Protein AF-A0A510Y2H0-F1 (afdb_monomer_lite)

Sequence (105 aa):
MKYLSEESLSCTVSGLFIIASPFWGRSPEWQLENYTLHADFEKALPALPYIFLYHSFRENVVPFSHHQAYARKLPQSIQRILPGEEHLFSKGLPILVKDVRSLQL

Organism: Marinococcus halophilus (NCBI:txid1371)

pLDDT: mean 95.05, std 4.87, range [60.34, 98.81]

Secondary structure (DSSP, 8-state):
-HHHHHS--SS--S-EEEES---TTSSTTS--GGGPPPTTGGGG----S-EEEEEETT-SSS-HHHHHHHHHH-TTPEEEEESS--SS-TT--HHHHHHHHHS--

Foldseek 3Di:
DQCQQPHDDPDDDLAAEAALDAQAPPDPVRHDPVRHHDPLSLVRGDDHVAYEYHYAQQADPHHCVRSVVVCVSCVVYDYHHHHDHDRPCPVDDVVVVVVVVPRPD

Structure (mmCIF, N/CA/C/O backbone):
data_AF-A0A510Y2H0-F1
#
_entry.id   AF-A0A510Y2H0-F1
#
loop_
_atom_site.group_PDB
_atom_site.id
_atom_site.type_symbol
_atom_site.label_atom_id
_atom_site.label_alt_id
_atom_site.label_comp_id
_atom_site.label_asym_id
_atom_site.label_entity_id
_atom_site.label_seq_id
_atom_site.pdbx_PDB_ins_code
_atom_site.Cartn_x
_atom_site.Cartn_y
_atom_site.Cartn_z
_atom_site.occupancy
_atom_site.B_iso_or_equiv
_atom_site.auth_seq_id
_atom_site.auth_comp_id
_atom_site.auth_asym_id
_atom_site.auth_atom_id
_atom_site.pdbx_PDB_model_num
ATOM 1 N N . MET A 1 1 ? -2.663 6.921 -0.245 1.00 93.38 1 MET A N 1
ATOM 2 C CA . MET A 1 1 ? -1.634 7.106 0.799 1.00 93.38 1 MET A CA 1
ATOM 3 C C . MET A 1 1 ? -1.457 8.575 1.139 1.00 93.38 1 MET A C 1
ATOM 5 O O . MET A 1 1 ? -1.859 8.931 2.227 1.00 93.38 1 MET A O 1
ATOM 9 N N . LYS A 1 2 ? -0.973 9.417 0.212 1.00 94.56 2 LYS A N 1
ATOM 10 C CA . LYS A 1 2 ? -0.688 10.842 0.462 1.00 94.56 2 LYS A CA 1
ATOM 11 C C . LYS A 1 2 ? -1.795 11.591 1.218 1.00 94.56 2 LYS A C 1
ATOM 13 O O . LYS A 1 2 ? -1.554 12.082 2.308 1.00 94.56 2 LYS A O 1
ATOM 18 N N . TYR A 1 3 ? -3.026 11.558 0.701 1.00 94.69 3 TYR A N 1
ATOM 19 C CA . TYR A 1 3 ? -4.183 12.178 1.362 1.00 94.69 3 TYR A CA 1
ATOM 20 C C . TYR A 1 3 ? -4.404 11.665 2.797 1.00 94.69 3 TYR A C 1
ATOM 22 O O . TYR A 1 3 ? -4.586 12.453 3.710 1.00 94.69 3 TYR A O 1
ATOM 30 N N . LEU A 1 4 ? -4.313 10.347 3.021 1.00 94.94 4 LEU A N 1
ATOM 31 C CA . LEU A 1 4 ? -4.483 9.754 4.357 1.00 94.94 4 LEU A CA 1
ATOM 32 C C . LEU A 1 4 ? -3.393 10.176 5.351 1.00 94.94 4 LEU A C 1
ATOM 34 O O . LEU A 1 4 ? -3.626 10.078 6.546 1.00 94.94 4 LEU A O 1
ATOM 38 N N . SER A 1 5 ? -2.208 10.563 4.879 1.00 95.19 5 SER A N 1
ATOM 39 C CA . SER A 1 5 ? -1.086 10.964 5.734 1.00 95.19 5 SER A CA 1
ATOM 40 C C . SER A 1 5 ? -0.905 12.476 5.861 1.00 95.19 5 SER A C 1
ATOM 42 O O . SER A 1 5 ? -0.093 12.910 6.667 1.00 95.19 5 SER A O 1
ATOM 44 N N . GLU A 1 6 ? -1.572 13.276 5.032 1.00 95.31 6 GLU A N 1
ATOM 45 C CA . GLU A 1 6 ? -1.331 14.726 4.950 1.00 95.31 6 GLU A CA 1
ATOM 46 C C . GLU A 1 6 ? -2.595 15.555 5.207 1.00 95.31 6 GLU A C 1
ATOM 48 O O . GLU A 1 6 ? -2.485 16.731 5.540 1.00 95.31 6 GLU A O 1
ATOM 53 N N . GLU A 1 7 ? -3.781 14.947 5.136 1.00 95.00 7 GLU A N 1
ATOM 54 C CA . GLU A 1 7 ? -5.062 15.627 5.326 1.00 95.00 7 GLU A CA 1
ATOM 55 C C . GLU A 1 7 ? -5.812 15.118 6.561 1.00 95.00 7 GLU A C 1
ATOM 57 O O . GLU A 1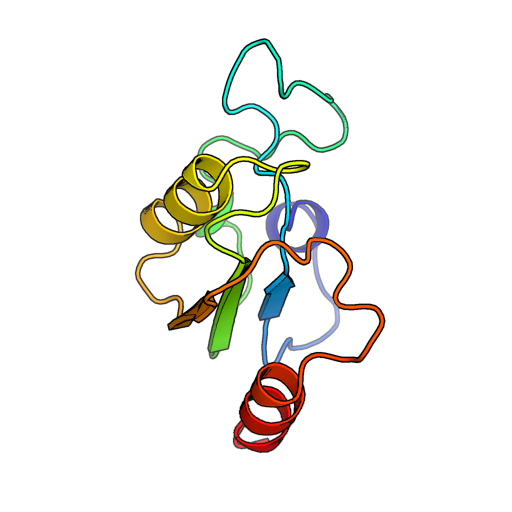 7 ? -5.623 13.993 7.029 1.00 95.00 7 GLU A O 1
ATOM 62 N N . SER A 1 8 ? -6.719 15.950 7.077 1.00 92.00 8 SER A N 1
ATOM 63 C CA . SER A 1 8 ? -7.611 15.568 8.177 1.00 92.00 8 SER A CA 1
ATOM 64 C C . SER A 1 8 ? -8.854 14.852 7.656 1.00 92.00 8 SER A C 1
ATOM 66 O O . SER A 1 8 ? -9.556 15.355 6.779 1.00 92.00 8 SER A O 1
ATOM 68 N N . LEU A 1 9 ? -9.167 13.693 8.236 1.00 91.31 9 LEU A N 1
ATOM 69 C CA . LEU A 1 9 ? -10.369 12.930 7.905 1.00 91.31 9 LEU A CA 1
ATOM 70 C C . LEU A 1 9 ? -11.516 13.272 8.854 1.00 91.31 9 LEU A C 1
ATOM 72 O O . LEU A 1 9 ? -11.336 13.353 10.065 1.00 91.31 9 LEU A O 1
ATOM 76 N N . SER A 1 10 ? -12.721 13.386 8.301 1.00 92.56 10 SER A N 1
ATOM 77 C CA . SER A 1 10 ? -13.970 13.503 9.064 1.00 92.56 10 SER A CA 1
ATOM 78 C C . SER A 1 10 ? -14.643 12.150 9.329 1.00 92.56 10 SER A C 1
ATOM 80 O O . SER A 1 10 ? -15.737 12.103 9.890 1.00 92.56 10 SER A O 1
ATOM 82 N N . CYS A 1 11 ? -14.013 11.043 8.924 1.00 92.19 11 CYS A N 1
ATOM 83 C CA . CYS A 1 11 ? -14.530 9.687 9.074 1.00 92.19 11 CYS A CA 1
ATOM 84 C C . CYS A 1 11 ? -13.472 8.727 9.631 1.00 92.19 11 CYS A C 1
ATOM 86 O O . CYS A 1 11 ? -12.268 8.984 9.578 1.00 92.19 11 CYS A O 1
ATOM 88 N N . THR A 1 12 ? -13.937 7.589 10.142 1.00 92.75 12 THR A N 1
ATOM 89 C CA . THR A 1 12 ? -13.072 6.472 10.531 1.00 92.75 12 THR A CA 1
ATOM 90 C C . THR A 1 12 ? -12.834 5.557 9.334 1.00 92.75 12 THR A C 1
ATOM 92 O O . THR A 1 12 ? -13.766 5.215 8.608 1.00 92.75 12 THR A O 1
ATOM 95 N N . VAL A 1 13 ? -11.585 5.129 9.143 1.00 93.75 13 VAL A N 1
ATOM 96 C CA . VAL A 1 13 ? -11.200 4.196 8.079 1.00 93.75 13 VAL A CA 1
ATOM 97 C C . VAL A 1 13 ? -11.017 2.803 8.674 1.00 93.75 13 VAL A C 1
ATOM 99 O O . VAL A 1 13 ? -10.016 2.528 9.330 1.00 93.75 13 VAL A O 1
ATOM 102 N N . SER A 1 14 ? -11.971 1.905 8.421 1.00 94.38 14 SER A N 1
ATOM 103 C CA . SER A 1 14 ? -11.936 0.530 8.948 1.00 94.38 14 SER A CA 1
ATOM 104 C C . SER A 1 14 ? -10.887 -0.362 8.280 1.00 94.38 14 SER A C 1
ATOM 106 O O . SER A 1 14 ? -10.554 -1.413 8.811 1.00 94.38 14 SER A O 1
ATOM 108 N N . GLY A 1 15 ? -10.349 0.020 7.121 1.00 95.50 15 GLY A N 1
ATOM 109 C CA . GLY A 1 15 ? -9.293 -0.740 6.461 1.00 95.50 15 GLY A CA 1
ATOM 110 C C . GLY A 1 15 ? -8.705 -0.021 5.252 1.00 95.50 15 GLY A C 1
ATOM 111 O O . GLY A 1 15 ? -9.410 0.682 4.529 1.00 95.50 15 GLY A O 1
ATOM 112 N N . LEU A 1 16 ? -7.407 -0.214 5.028 1.00 97.31 16 LEU A N 1
ATOM 113 C CA . LEU A 1 16 ? -6.662 0.308 3.886 1.00 97.31 16 LEU A CA 1
ATOM 114 C C . LEU A 1 16 ? -6.174 -0.845 3.007 1.00 97.31 16 LEU A C 1
ATOM 116 O O . LEU A 1 16 ? -5.500 -1.753 3.483 1.00 97.31 16 LEU A O 1
ATOM 120 N N . PHE A 1 17 ? -6.465 -0.779 1.711 1.00 98.19 17 PHE A N 1
ATOM 121 C CA . PHE A 1 17 ? -6.070 -1.785 0.726 1.00 98.19 17 PHE A CA 1
ATOM 122 C C . PHE A 1 17 ? -5.252 -1.103 -0.371 1.00 98.19 17 PHE A C 1
ATOM 124 O O . PHE A 1 17 ? -5.767 -0.256 -1.097 1.00 98.19 17 PHE A O 1
ATOM 131 N N . ILE A 1 18 ? -3.968 -1.443 -0.474 1.00 98.06 18 ILE A N 1
ATOM 132 C CA . ILE A 1 18 ? -3.033 -0.861 -1.443 1.00 98.06 18 ILE A CA 1
ATOM 133 C C . ILE A 1 18 ? -2.666 -1.939 -2.455 1.00 98.06 18 ILE A C 1
ATOM 135 O O . ILE A 1 18 ? -2.110 -2.967 -2.081 1.00 98.06 18 ILE A O 1
ATOM 139 N N . ILE A 1 19 ? -2.968 -1.711 -3.731 1.00 98.25 19 ILE A N 1
ATOM 140 C CA . ILE A 1 19 ? -2.822 -2.710 -4.796 1.00 98.25 19 ILE A CA 1
ATOM 141 C C . ILE A 1 19 ? -1.857 -2.162 -5.835 1.00 98.25 19 ILE A C 1
ATOM 143 O O . ILE A 1 19 ? -2.120 -1.095 -6.382 1.00 98.25 19 ILE A O 1
ATOM 147 N N . ALA A 1 20 ? -0.743 -2.865 -6.067 1.00 97.69 20 ALA A N 1
ATOM 148 C CA . ALA A 1 20 ? 0.255 -2.525 -7.086 1.00 97.69 20 ALA A CA 1
ATOM 149 C C . ALA A 1 20 ? 0.675 -1.036 -7.084 1.00 97.69 20 ALA A C 1
ATOM 151 O O . ALA A 1 20 ? 1.003 -0.457 -8.115 1.00 97.69 20 ALA A O 1
ATOM 152 N N . SER A 1 21 ? 0.634 -0.387 -5.912 1.00 96.81 21 SER A N 1
ATOM 153 C CA . SER A 1 21 ? 0.814 1.061 -5.831 1.00 96.81 21 SER A CA 1
ATOM 154 C C . SER A 1 21 ? 2.293 1.419 -5.901 1.00 96.81 21 SER A C 1
ATOM 156 O O . SER A 1 21 ? 3.089 0.878 -5.122 1.00 96.81 21 SER A O 1
ATOM 158 N N . PRO A 1 22 ? 2.671 2.396 -6.734 1.00 96.50 22 PRO A N 1
ATOM 159 C CA . PRO A 1 22 ? 4.002 2.967 -6.680 1.00 96.50 22 PRO A CA 1
ATOM 160 C C . PRO A 1 22 ? 4.216 3.700 -5.353 1.00 96.50 22 PRO A C 1
ATOM 162 O O . PRO A 1 22 ? 3.385 4.483 -4.895 1.00 96.50 22 PRO A O 1
ATOM 165 N N . PHE A 1 23 ? 5.370 3.445 -4.746 1.00 96.88 23 PHE A N 1
ATOM 166 C CA . PHE A 1 23 ? 5.955 4.283 -3.700 1.00 96.88 23 PHE A CA 1
ATOM 167 C C . PHE A 1 23 ? 6.775 5.397 -4.371 1.00 96.88 23 PHE A C 1
ATOM 169 O O . PHE A 1 23 ? 7.951 5.189 -4.683 1.00 96.88 23 PHE A O 1
ATOM 176 N N . TRP A 1 24 ? 6.144 6.538 -4.647 1.00 95.56 24 TRP A N 1
ATOM 177 C CA . TRP A 1 24 ? 6.794 7.701 -5.262 1.00 95.56 24 TRP A CA 1
ATOM 178 C C . TRP A 1 24 ? 7.818 8.350 -4.322 1.00 95.56 24 TRP A C 1
ATOM 180 O O . TRP A 1 24 ? 7.665 8.318 -3.101 1.00 95.56 24 TRP A O 1
ATOM 190 N N . GLY A 1 25 ? 8.877 8.919 -4.894 1.00 91.44 25 GLY A N 1
ATOM 191 C CA . GLY A 1 25 ? 9.996 9.516 -4.164 1.00 91.44 25 GLY A CA 1
ATOM 192 C C . GLY A 1 25 ? 11.108 8.535 -3.786 1.00 91.44 25 GLY A C 1
ATOM 193 O O . GLY A 1 25 ? 12.082 8.930 -3.153 1.00 91.44 25 GLY A O 1
ATOM 194 N N . ARG A 1 26 ? 10.991 7.252 -4.158 1.00 88.12 26 ARG A N 1
ATOM 195 C CA . ARG A 1 26 ? 11.939 6.197 -3.755 1.00 88.12 26 ARG A CA 1
ATOM 196 C C . ARG A 1 26 ? 13.246 6.188 -4.553 1.00 88.12 26 ARG A C 1
ATOM 198 O O . ARG A 1 26 ? 14.276 5.804 -4.003 1.00 88.12 26 ARG A O 1
ATOM 205 N N . SER A 1 27 ? 13.197 6.524 -5.838 1.00 89.25 27 SER A N 1
ATOM 206 C CA . SER A 1 27 ? 14.357 6.534 -6.738 1.00 89.25 27 SER A CA 1
ATOM 207 C C . SER A 1 27 ? 14.206 7.633 -7.794 1.00 89.25 27 SER A C 1
ATOM 209 O O . SER A 1 27 ? 13.104 8.174 -7.930 1.00 89.25 27 SER A O 1
ATOM 211 N N . PRO A 1 28 ? 15.273 7.999 -8.527 1.00 90.50 28 PRO A N 1
ATOM 212 C CA . PRO A 1 28 ? 15.210 9.037 -9.559 1.00 90.50 28 PRO A CA 1
ATOM 213 C C . PRO A 1 28 ? 14.160 8.775 -10.648 1.00 90.50 28 PRO A C 1
ATOM 215 O O . PRO A 1 28 ? 13.558 9.713 -11.156 1.00 90.50 28 PRO A O 1
ATOM 218 N N . GLU A 1 29 ? 13.894 7.507 -10.966 1.00 93.38 29 GLU A N 1
ATOM 219 C CA . GLU A 1 29 ? 12.936 7.087 -11.999 1.00 93.38 29 GLU A CA 1
ATOM 220 C C . GLU A 1 29 ? 11.480 7.129 -11.508 1.00 93.38 29 GLU A C 1
ATOM 222 O O . GLU A 1 29 ? 10.549 7.085 -12.307 1.00 93.38 29 GLU A O 1
ATOM 227 N N . TRP A 1 30 ? 11.276 7.227 -10.192 1.00 94.44 30 TRP A N 1
ATOM 228 C CA . TRP A 1 30 ? 9.968 7.207 -9.539 1.00 94.44 30 TRP A CA 1
ATOM 229 C C . TRP A 1 30 ? 9.710 8.516 -8.802 1.00 94.44 30 TRP A C 1
ATOM 231 O O . TRP A 1 30 ? 9.403 8.525 -7.607 1.00 94.44 30 TRP A O 1
ATOM 241 N N . GLN A 1 31 ? 9.833 9.629 -9.524 1.00 92.69 31 GLN A N 1
ATOM 242 C CA . GLN A 1 31 ? 9.566 10.971 -9.015 1.00 92.69 31 GLN A CA 1
ATOM 243 C C . GLN A 1 31 ? 8.295 11.538 -9.632 1.00 92.69 31 GLN A C 1
ATOM 245 O O . GLN A 1 31 ? 8.171 11.660 -10.848 1.00 92.69 31 GLN A O 1
ATOM 250 N N . LEU A 1 32 ? 7.361 11.917 -8.769 1.00 94.25 32 LEU A N 1
ATOM 251 C CA . LEU A 1 32 ? 6.205 12.711 -9.144 1.00 94.25 32 LEU A CA 1
ATOM 252 C C . LEU A 1 32 ? 5.826 13.532 -7.917 1.00 94.25 32 LEU A C 1
ATOM 254 O O . LEU A 1 32 ? 5.263 12.991 -6.972 1.00 94.25 32 LEU A O 1
ATOM 258 N N . GLU A 1 33 ? 6.193 14.814 -7.912 1.00 89.06 33 GLU A N 1
ATOM 259 C CA . GLU A 1 33 ? 6.177 15.679 -6.720 1.00 89.06 33 GLU A CA 1
ATOM 260 C C . GLU A 1 33 ? 4.843 15.626 -5.963 1.00 89.06 33 GLU A C 1
ATOM 262 O O . GLU A 1 33 ? 4.814 15.362 -4.763 1.00 89.06 33 GLU A O 1
ATOM 267 N N . ASN A 1 34 ? 3.729 15.721 -6.693 1.00 91.12 34 ASN A N 1
ATOM 268 C CA . ASN A 1 34 ? 2.380 15.671 -6.123 1.00 91.12 34 ASN A CA 1
ATOM 269 C C . ASN A 1 34 ? 1.999 14.319 -5.496 1.00 91.12 34 ASN A C 1
ATOM 271 O O . ASN A 1 34 ? 0.968 14.226 -4.837 1.00 91.12 34 ASN A O 1
ATOM 275 N N . TYR A 1 35 ? 2.793 13.268 -5.696 1.00 92.75 35 TYR A N 1
ATOM 276 C CA . TYR A 1 35 ? 2.559 11.926 -5.163 1.00 92.75 35 TYR A CA 1
ATOM 277 C C . TYR A 1 35 ? 3.673 11.430 -4.239 1.00 92.75 35 TYR A C 1
ATOM 279 O O . TYR A 1 35 ? 3.466 10.441 -3.529 1.00 92.75 35 TYR A O 1
ATOM 287 N N . THR A 1 36 ? 4.824 12.102 -4.218 1.00 94.62 36 THR A N 1
ATOM 288 C CA . THR A 1 36 ? 5.895 11.814 -3.268 1.00 94.62 36 THR A CA 1
ATOM 289 C C . THR A 1 36 ? 5.375 12.005 -1.843 1.00 94.62 36 THR A C 1
ATOM 291 O O . THR A 1 36 ? 4.742 13.012 -1.509 1.00 94.62 36 THR A O 1
ATOM 294 N N . LEU A 1 37 ? 5.600 10.984 -1.014 1.00 93.38 37 LEU A N 1
ATOM 295 C CA . LEU A 1 37 ? 5.175 10.961 0.383 1.00 93.38 37 LEU A CA 1
ATOM 296 C C . LEU A 1 37 ? 6.198 11.686 1.255 1.00 93.38 37 LEU A C 1
ATOM 298 O O . LEU A 1 37 ? 7.403 11.600 1.009 1.00 93.38 37 LEU A O 1
ATOM 302 N N . HIS A 1 38 ? 5.728 12.338 2.316 1.00 92.31 38 HIS A N 1
ATOM 303 C CA . HIS A 1 38 ? 6.616 12.838 3.362 1.00 92.31 38 HIS A CA 1
ATOM 304 C C . HIS A 1 38 ? 7.455 11.699 3.966 1.00 92.31 38 HIS A C 1
ATOM 306 O O . HIS A 1 38 ? 6.998 10.558 4.070 1.00 92.31 38 HIS A O 1
ATOM 312 N N . ALA A 1 39 ? 8.686 12.013 4.385 1.00 88.88 39 ALA A N 1
ATOM 313 C CA . ALA A 1 39 ? 9.668 11.020 4.835 1.00 88.88 39 ALA A CA 1
ATOM 314 C C . ALA A 1 39 ? 9.165 10.111 5.974 1.00 88.88 39 ALA A C 1
ATOM 316 O O . ALA A 1 39 ? 9.573 8.951 6.042 1.00 88.88 39 ALA A O 1
ATOM 317 N N . ASP A 1 40 ? 8.250 10.622 6.800 1.00 93.25 40 ASP A N 1
ATOM 318 C CA . ASP A 1 40 ? 7.654 9.951 7.958 1.00 93.25 40 ASP A CA 1
ATOM 319 C C . ASP A 1 40 ? 6.115 9.875 7.860 1.00 93.25 40 ASP A C 1
ATOM 321 O O . ASP A 1 40 ? 5.417 9.957 8.874 1.00 93.25 40 ASP A O 1
ATOM 325 N N . PHE A 1 41 ? 5.562 9.757 6.646 1.00 95.56 41 PHE A N 1
ATOM 326 C CA . PHE A 1 41 ? 4.108 9.734 6.415 1.00 95.56 41 PHE A CA 1
ATOM 327 C C . PHE A 1 41 ? 3.374 8.720 7.309 1.00 95.56 41 PHE A C 1
ATOM 329 O O . PHE A 1 41 ? 2.236 8.954 7.706 1.00 95.56 41 PHE A O 1
ATOM 336 N N . GLU A 1 42 ? 4.025 7.603 7.653 1.00 95.56 42 GLU A N 1
ATOM 337 C CA . GLU A 1 42 ? 3.464 6.549 8.492 1.00 95.56 42 GLU A CA 1
ATOM 338 C C . GLU A 1 42 ? 3.102 7.026 9.905 1.00 95.56 42 GLU A C 1
ATOM 340 O O . GLU A 1 42 ? 2.191 6.472 10.514 1.00 95.56 42 GLU A O 1
ATOM 345 N N . LYS A 1 43 ? 3.774 8.069 10.414 1.00 95.31 43 LYS A N 1
ATOM 346 C CA . LYS A 1 43 ? 3.501 8.659 11.735 1.00 95.31 43 LYS A CA 1
ATOM 347 C C . LYS A 1 43 ? 2.275 9.569 11.731 1.00 95.31 43 LYS A C 1
ATOM 349 O O . LYS A 1 43 ? 1.733 9.852 12.793 1.00 95.31 43 LYS A O 1
ATOM 354 N N . ALA A 1 44 ? 1.871 10.042 10.554 1.00 95.25 44 ALA A N 1
ATOM 355 C CA . ALA A 1 44 ? 0.737 10.940 10.367 1.00 95.25 44 ALA A CA 1
ATOM 356 C C . ALA A 1 44 ? -0.540 10.202 9.930 1.00 95.25 44 ALA A C 1
ATOM 358 O O . ALA A 1 44 ? -1.577 10.830 9.733 1.00 95.25 44 ALA A O 1
ATOM 359 N N . LEU A 1 45 ? -0.483 8.873 9.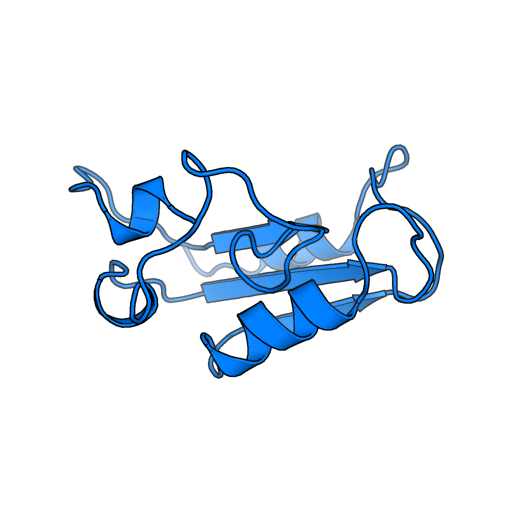775 1.00 95.12 45 LEU A N 1
ATOM 360 C CA . LEU A 1 45 ? -1.661 8.091 9.424 1.00 95.12 45 LEU A CA 1
ATOM 361 C C . LEU A 1 45 ? -2.688 8.095 10.566 1.00 95.12 45 LEU A C 1
ATOM 363 O O . LEU A 1 45 ? -2.309 8.010 11.738 1.00 95.12 45 LEU A O 1
ATOM 367 N N . PRO A 1 46 ? -3.994 8.120 10.245 1.00 93.62 46 PRO A N 1
ATOM 368 C CA . PRO A 1 46 ? -5.036 7.885 11.233 1.00 93.62 46 PRO A CA 1
ATOM 369 C C . PRO A 1 46 ? -4.923 6.464 11.800 1.00 93.62 46 PRO A C 1
ATOM 371 O O . PRO A 1 46 ? -4.187 5.615 11.291 1.00 93.62 46 PRO A O 1
ATOM 374 N N . ALA A 1 47 ? -5.711 6.170 12.834 1.00 92.25 47 ALA A N 1
ATOM 375 C CA . ALA A 1 47 ? -5.859 4.801 13.309 1.00 92.25 47 ALA A CA 1
ATOM 376 C C . ALA A 1 47 ? -6.398 3.909 12.173 1.00 92.25 47 ALA A C 1
ATOM 378 O O . ALA A 1 47 ? -7.537 4.062 11.735 1.00 92.25 47 ALA A O 1
ATOM 379 N N . LEU A 1 48 ? -5.555 2.989 11.698 1.00 93.88 48 LEU A N 1
ATOM 380 C CA . LEU A 1 48 ? -5.858 2.038 10.631 1.00 93.88 48 LEU A CA 1
ATOM 381 C C . LEU A 1 48 ? -5.740 0.617 11.196 1.00 93.88 48 LEU A C 1
ATOM 383 O O . LEU A 1 48 ? -4.629 0.082 11.243 1.00 93.88 48 LEU A O 1
ATOM 387 N N . PRO A 1 49 ? -6.850 -0.004 11.636 1.00 94.00 49 PRO A N 1
ATOM 388 C CA . PRO A 1 49 ? -6.803 -1.325 12.264 1.00 94.00 49 PRO A CA 1
ATOM 389 C C . PRO A 1 49 ? -6.353 -2.420 11.289 1.00 94.00 49 PRO A C 1
ATOM 391 O O . PRO A 1 49 ? -5.737 -3.398 11.704 1.00 94.00 49 PRO A O 1
ATOM 394 N N . TYR A 1 50 ? -6.606 -2.237 9.989 1.00 97.25 50 TYR A N 1
ATOM 395 C CA . TYR A 1 50 ? -6.210 -3.180 8.951 1.00 97.25 50 TYR A CA 1
ATOM 396 C C . TYR A 1 50 ? -5.544 -2.460 7.779 1.00 97.25 50 TYR A C 1
ATOM 398 O O . TYR A 1 50 ? -6.107 -1.530 7.201 1.00 97.25 50 TYR A O 1
ATOM 406 N N . ILE A 1 51 ? -4.351 -2.919 7.400 1.00 98.19 51 ILE A N 1
ATOM 407 C CA . ILE A 1 51 ? -3.631 -2.455 6.211 1.00 98.19 51 ILE A CA 1
ATOM 408 C C . ILE A 1 51 ? -3.237 -3.683 5.402 1.00 98.19 51 ILE A C 1
ATOM 410 O O . ILE A 1 51 ? -2.529 -4.547 5.909 1.00 98.19 51 ILE A O 1
ATOM 414 N N . PHE A 1 52 ? -3.655 -3.748 4.144 1.00 98.69 52 PHE A N 1
ATOM 415 C CA . PHE A 1 52 ? -3.303 -4.814 3.217 1.00 98.69 52 PHE A CA 1
ATOM 416 C C . PHE A 1 52 ? -2.480 -4.267 2.052 1.00 98.69 52 PHE A C 1
ATOM 418 O O . PHE A 1 52 ? -2.842 -3.252 1.453 1.00 98.69 52 PHE A O 1
ATOM 425 N N . LEU A 1 53 ? -1.403 -4.969 1.703 1.00 98.81 53 LEU A N 1
ATOM 426 C CA . LEU A 1 53 ? -0.558 -4.665 0.548 1.00 98.81 53 LEU A CA 1
ATOM 427 C C . LEU A 1 53 ? -0.630 -5.821 -0.451 1.00 98.81 53 LEU A C 1
ATOM 429 O O . LEU A 1 53 ? -0.246 -6.940 -0.111 1.00 98.81 53 LEU A O 1
ATOM 433 N N . TYR A 1 54 ? -1.086 -5.556 -1.672 1.00 98.69 54 TYR A N 1
ATOM 434 C CA . TYR A 1 54 ? -1.193 -6.539 -2.749 1.00 98.69 54 TYR A CA 1
ATOM 435 C C . TYR A 1 54 ? -0.211 -6.210 -3.857 1.00 98.69 54 TYR A C 1
ATOM 437 O O . TYR A 1 54 ? -0.130 -5.064 -4.307 1.00 98.69 54 TYR A O 1
ATOM 445 N N . HIS A 1 55 ? 0.492 -7.228 -4.338 1.00 98.69 55 HIS A N 1
ATOM 446 C CA . HIS A 1 55 ? 1.398 -7.068 -5.464 1.00 98.69 55 HIS A CA 1
ATOM 447 C C . HIS A 1 55 ? 1.594 -8.395 -6.193 1.00 98.69 55 HIS A C 1
ATOM 449 O O . HIS A 1 55 ? 1.862 -9.419 -5.560 1.00 98.69 55 HIS A O 1
ATOM 455 N N . SER A 1 56 ? 1.484 -8.376 -7.519 1.00 98.12 56 SER A N 1
ATOM 456 C CA . SER A 1 56 ? 1.874 -9.506 -8.364 1.00 98.12 56 SER A CA 1
ATOM 457 C C . SER A 1 56 ? 3.388 -9.518 -8.498 1.00 98.12 56 SER A C 1
ATOM 459 O O . SER A 1 56 ? 3.976 -8.560 -8.980 1.00 98.12 56 SER A O 1
ATOM 461 N N . PHE A 1 57 ? 4.046 -10.592 -8.070 1.00 95.69 57 PHE A N 1
ATOM 462 C CA . PHE A 1 57 ? 5.506 -10.607 -7.940 1.00 95.69 57 PHE A CA 1
ATOM 463 C C . PHE A 1 57 ? 6.267 -10.352 -9.256 1.00 95.69 57 PHE A C 1
ATOM 465 O O . PHE A 1 57 ? 7.404 -9.889 -9.216 1.00 95.69 57 PHE A O 1
ATOM 472 N N . ARG A 1 58 ? 5.667 -10.669 -10.410 1.00 96.38 58 ARG A N 1
ATOM 473 C CA . ARG A 1 58 ? 6.292 -10.552 -11.739 1.00 96.38 58 ARG A CA 1
ATOM 474 C C . ARG A 1 58 ? 5.659 -9.465 -12.609 1.00 96.38 58 ARG A C 1
ATOM 476 O O . ARG A 1 58 ? 5.909 -9.456 -13.810 1.00 96.38 58 ARG A O 1
ATOM 483 N N . GLU A 1 59 ? 4.811 -8.602 -12.048 1.00 96.31 59 GLU A N 1
ATOM 484 C CA . GLU A 1 59 ? 4.293 -7.462 -12.810 1.00 96.31 59 GLU A CA 1
ATOM 485 C C . GLU A 1 59 ? 5.436 -6.496 -13.164 1.00 96.31 59 GLU A C 1
ATOM 487 O O . GLU A 1 59 ? 6.451 -6.429 -12.464 1.00 96.31 59 GLU A O 1
ATOM 492 N N . ASN A 1 60 ? 5.321 -5.824 -14.308 1.00 95.62 60 ASN A N 1
ATOM 493 C CA . ASN A 1 60 ? 6.415 -5.061 -14.914 1.00 95.62 60 ASN A CA 1
ATOM 494 C C . ASN A 1 60 ? 6.166 -3.546 -14.967 1.00 95.62 60 ASN A C 1
ATOM 496 O O . ASN A 1 60 ? 6.977 -2.827 -15.547 1.00 95.62 60 ASN A O 1
ATOM 500 N N . VAL A 1 61 ? 5.067 -3.064 -14.385 1.00 97.56 61 VAL A N 1
ATOM 501 C CA . VAL A 1 61 ? 4.705 -1.643 -14.376 1.00 97.56 61 VAL A CA 1
ATOM 502 C C . VAL A 1 61 ? 5.278 -0.982 -13.130 1.00 97.56 61 VAL A C 1
ATOM 504 O O . VAL A 1 61 ? 5.971 0.026 -13.234 1.00 97.56 61 VAL A O 1
ATOM 507 N N . VAL A 1 62 ? 5.040 -1.566 -11.956 1.00 97.19 62 VAL A N 1
ATOM 508 C CA . VAL A 1 62 ? 5.562 -1.102 -10.671 1.00 97.19 62 VAL A CA 1
ATOM 509 C C . VAL A 1 62 ? 6.465 -2.192 -10.096 1.00 97.19 62 VAL A C 1
ATOM 511 O O . VAL A 1 62 ? 5.983 -3.250 -9.712 1.00 97.19 62 VAL A O 1
ATOM 514 N N . PRO A 1 63 ? 7.783 -1.964 -9.979 1.00 96.19 63 PRO A N 1
ATOM 515 C CA . PRO A 1 63 ? 8.690 -2.966 -9.437 1.00 96.19 63 PRO A CA 1
ATOM 516 C C . PRO A 1 63 ? 8.301 -3.420 -8.023 1.00 96.19 63 PRO A C 1
ATOM 518 O O . PRO A 1 63 ? 7.962 -2.602 -7.162 1.00 96.19 63 PRO A O 1
ATOM 521 N N . PHE A 1 64 ? 8.510 -4.703 -7.719 1.00 97.25 64 PHE A N 1
ATOM 522 C CA . PHE A 1 64 ? 8.236 -5.278 -6.392 1.00 97.25 64 PHE A CA 1
ATOM 523 C C . PHE A 1 64 ? 8.923 -4.531 -5.229 1.00 97.25 64 PHE A C 1
ATOM 525 O O . PHE A 1 64 ? 8.460 -4.550 -4.086 1.00 97.25 64 PHE A O 1
ATOM 532 N N . SER A 1 65 ? 10.005 -3.798 -5.505 1.00 96.56 65 SER A N 1
ATOM 533 C CA . SER A 1 65 ? 10.682 -2.971 -4.503 1.00 96.56 65 SER A CA 1
ATOM 534 C C . SER A 1 65 ? 9.804 -1.852 -3.908 1.00 96.56 65 SER A C 1
ATOM 536 O O . SER A 1 65 ? 10.077 -1.418 -2.785 1.00 96.56 65 SER A O 1
ATOM 538 N N . HIS A 1 66 ? 8.739 -1.414 -4.595 1.00 97.69 66 HIS A N 1
ATOM 539 C CA . HIS A 1 66 ? 7.755 -0.463 -4.059 1.00 97.69 66 HIS A CA 1
ATOM 540 C C . HIS A 1 66 ? 6.844 -1.117 -3.017 1.00 97.69 66 HIS A C 1
ATOM 542 O O . HIS A 1 66 ? 6.637 -0.542 -1.948 1.00 97.69 66 HIS A O 1
ATOM 548 N N . HIS A 1 67 ? 6.387 -2.352 -3.264 1.00 98.12 67 HIS A N 1
ATOM 549 C CA . HIS A 1 67 ? 5.686 -3.156 -2.254 1.00 98.12 67 HIS A CA 1
ATOM 550 C 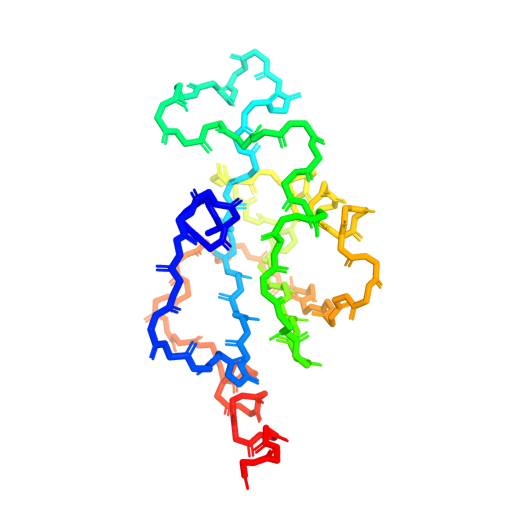C . HIS A 1 67 ? 6.558 -3.328 -1.008 1.00 98.12 67 HIS A C 1
ATOM 552 O O . HIS A 1 67 ? 6.116 -3.058 0.107 1.00 98.12 67 HIS A O 1
ATOM 558 N N . GLN A 1 68 ? 7.833 -3.684 -1.192 1.00 97.81 68 GLN A N 1
ATOM 559 C CA . GLN A 1 68 ? 8.783 -3.804 -0.082 1.00 97.81 68 GLN A CA 1
ATOM 560 C C . GLN A 1 68 ? 9.006 -2.475 0.657 1.00 97.81 68 GLN A C 1
ATOM 562 O O . GLN A 1 68 ? 9.230 -2.474 1.866 1.00 97.81 68 GLN A O 1
ATOM 567 N N . ALA A 1 69 ? 8.971 -1.337 -0.042 1.00 97.31 69 ALA A N 1
ATOM 568 C CA . ALA A 1 69 ? 9.100 -0.023 0.582 1.00 97.31 69 ALA A CA 1
ATOM 569 C C . ALA A 1 69 ? 7.906 0.290 1.490 1.00 97.31 69 ALA A C 1
ATOM 571 O O . ALA A 1 69 ? 8.120 0.664 2.644 1.00 97.31 69 ALA A O 1
ATOM 572 N N . TYR A 1 70 ? 6.680 0.051 1.016 1.00 98.06 70 TYR A N 1
ATOM 573 C CA . TYR A 1 70 ? 5.490 0.153 1.859 1.00 98.06 70 TYR A CA 1
ATOM 574 C C . TYR A 1 70 ? 5.544 -0.814 3.040 1.00 98.06 70 TYR A C 1
ATOM 576 O O . TYR A 1 70 ? 5.356 -0.378 4.169 1.00 98.06 70 TYR A O 1
ATOM 584 N N . ALA A 1 71 ? 5.875 -2.088 2.813 1.00 98.19 71 ALA A N 1
ATOM 585 C CA . ALA A 1 71 ? 5.941 -3.095 3.873 1.00 98.19 71 ALA A CA 1
ATOM 586 C C . ALA A 1 71 ? 6.964 -2.744 4.971 1.00 98.19 71 ALA A C 1
ATOM 588 O O . ALA A 1 71 ? 6.716 -3.001 6.144 1.00 98.19 71 ALA A O 1
ATOM 589 N N . ARG A 1 72 ? 8.096 -2.115 4.616 1.00 97.44 72 ARG A N 1
ATOM 590 C CA . ARG A 1 72 ? 9.075 -1.623 5.602 1.00 97.44 72 ARG A CA 1
ATOM 591 C C . ARG A 1 72 ? 8.560 -0.440 6.418 1.00 97.44 72 ARG A C 1
ATOM 593 O O . ARG A 1 72 ? 8.859 -0.362 7.603 1.00 97.44 72 ARG A O 1
ATOM 600 N N . LYS A 1 73 ? 7.835 0.488 5.788 1.00 97.12 73 LYS A N 1
ATOM 601 C CA . LYS A 1 73 ? 7.256 1.666 6.457 1.00 97.12 73 LYS A CA 1
ATOM 602 C C . LYS A 1 73 ? 6.000 1.334 7.268 1.00 97.12 73 LYS A C 1
ATOM 604 O O . LYS A 1 73 ? 5.699 2.026 8.229 1.00 97.12 73 LYS A O 1
ATOM 609 N N . LEU A 1 74 ? 5.298 0.264 6.898 1.00 97.50 74 LEU A N 1
ATOM 610 C CA . LEU A 1 74 ? 4.069 -0.220 7.524 1.00 97.50 74 LEU A CA 1
ATOM 611 C C . LEU A 1 74 ? 4.245 -1.688 7.950 1.00 97.50 74 LEU A C 1
ATOM 613 O O . LEU A 1 74 ? 3.625 -2.578 7.355 1.00 97.50 74 LEU A O 1
ATOM 617 N N . PRO A 1 75 ? 5.099 -1.980 8.948 1.00 97.19 75 PRO A N 1
ATOM 618 C CA . PRO A 1 75 ? 5.411 -3.353 9.354 1.00 97.19 75 PRO A CA 1
ATOM 619 C C . PRO A 1 75 ? 4.193 -4.139 9.868 1.00 97.19 75 PRO A C 1
ATOM 621 O O . PRO A 1 75 ? 4.197 -5.364 9.824 1.00 97.19 75 PRO A O 1
ATOM 624 N N . GLN A 1 76 ? 3.137 -3.453 10.310 1.00 96.56 76 GLN A N 1
ATOM 625 C CA . GLN A 1 76 ? 1.858 -4.041 10.716 1.00 96.56 76 GLN A CA 1
ATOM 626 C C . GLN A 1 76 ? 0.978 -4.497 9.539 1.00 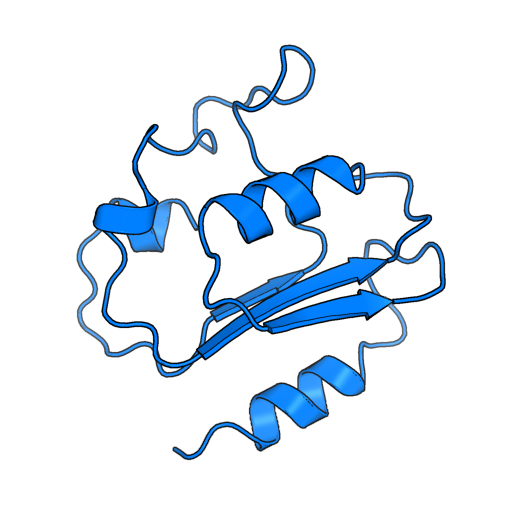96.56 76 GLN A C 1
ATOM 628 O O . GLN A 1 76 ? -0.087 -5.071 9.752 1.00 96.56 76 GLN A O 1
ATOM 633 N N . SER A 1 77 ? 1.372 -4.199 8.298 1.00 98.31 77 SER A N 1
ATOM 634 C CA . SER A 1 77 ? 0.568 -4.527 7.124 1.00 98.31 77 SER A CA 1
ATOM 635 C C . SER A 1 77 ? 0.540 -6.027 6.820 1.00 98.31 77 SER A C 1
ATOM 637 O O . SER A 1 77 ? 1.536 -6.746 6.912 1.00 98.31 77 SER A O 1
ATOM 639 N N . ILE A 1 78 ? -0.623 -6.495 6.382 1.00 98.62 78 ILE A N 1
ATOM 640 C CA . ILE A 1 78 ? -0.842 -7.843 5.880 1.00 98.62 78 ILE A CA 1
ATOM 641 C C . ILE A 1 78 ? -0.444 -7.8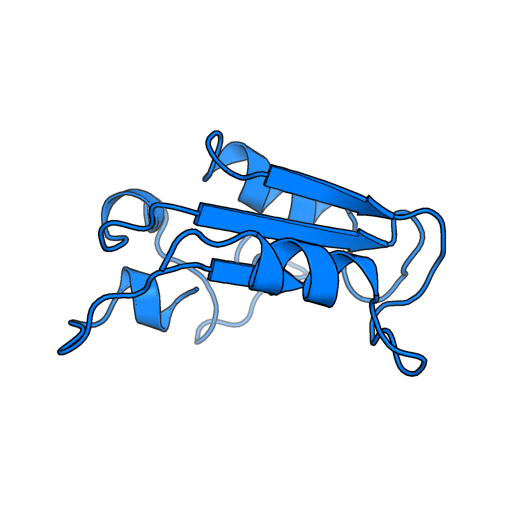67 4.405 1.00 98.62 78 ILE A C 1
ATOM 643 O O . ILE A 1 78 ? -1.040 -7.198 3.560 1.00 98.62 78 ILE A O 1
ATOM 647 N N . GLN A 1 79 ? 0.568 -8.662 4.079 1.00 98.56 79 GLN A N 1
ATOM 648 C CA . GLN A 1 79 ? 1.086 -8.747 2.718 1.00 98.56 79 GLN A CA 1
ATOM 649 C C . GLN A 1 79 ? 0.406 -9.878 1.935 1.00 98.56 79 GLN A C 1
ATOM 651 O O . GLN A 1 79 ? 0.282 -11.012 2.403 1.00 98.56 79 GLN A O 1
ATOM 656 N N . ARG A 1 80 ? -0.013 -9.565 0.710 1.00 98.31 80 ARG A N 1
ATOM 657 C CA . ARG A 1 80 ? -0.603 -10.465 -0.284 1.00 98.31 80 ARG A CA 1
ATOM 658 C C . ARG A 1 80 ? 0.267 -10.425 -1.535 1.00 98.31 80 ARG A C 1
ATOM 660 O O . ARG A 1 80 ? -0.028 -9.731 -2.504 1.00 98.31 80 ARG A O 1
ATOM 667 N N . ILE A 1 81 ? 1.384 -11.144 -1.473 1.00 98.19 81 ILE A N 1
ATOM 668 C CA . ILE A 1 81 ? 2.291 -11.313 -2.611 1.00 98.19 81 ILE A CA 1
ATOM 669 C C . ILE A 1 81 ? 1.724 -12.432 -3.478 1.00 98.19 81 ILE A C 1
ATOM 671 O O . ILE A 1 81 ? 1.606 -13.573 -3.031 1.00 98.19 81 ILE A O 1
ATOM 675 N N . LEU A 1 82 ? 1.330 -12.092 -4.699 1.00 97.88 82 LEU A N 1
ATOM 676 C CA . LEU A 1 82 ? 0.604 -12.985 -5.590 1.00 97.88 82 LEU A CA 1
ATOM 677 C C . LEU A 1 82 ? 1.550 -13.541 -6.655 1.00 97.88 82 LEU A C 1
ATOM 679 O O . LEU A 1 82 ? 2.384 -12.799 -7.186 1.00 97.88 82 LEU A O 1
ATOM 683 N N . PRO A 1 83 ? 1.441 -14.835 -6.998 1.00 94.75 83 PRO A N 1
ATOM 684 C CA . PRO A 1 83 ? 2.096 -15.339 -8.190 1.00 94.75 83 PRO A CA 1
ATOM 685 C C . PRO A 1 83 ? 1.436 -14.709 -9.424 1.00 94.75 83 PRO A C 1
ATOM 687 O O . PRO A 1 83 ? 0.214 -14.611 -9.486 1.00 94.75 83 PRO A O 1
ATOM 690 N N . GLY A 1 84 ? 2.237 -14.310 -10.410 1.00 94.38 84 GLY A N 1
ATOM 691 C CA . GLY A 1 84 ? 1.740 -13.763 -11.674 1.00 94.38 84 GLY A CA 1
ATOM 692 C C . GLY A 1 84 ? 2.328 -12.401 -12.014 1.00 94.38 84 GLY A C 1
ATOM 693 O O . GLY A 1 84 ? 3.257 -11.932 -11.356 1.00 94.38 84 GLY A O 1
ATOM 694 N N . GLU A 1 85 ? 1.778 -11.804 -13.066 1.00 97.25 85 GLU A N 1
ATOM 695 C CA . GLU A 1 85 ? 2.270 -10.588 -13.729 1.00 97.25 85 GLU A CA 1
ATOM 696 C C . GLU A 1 85 ? 1.204 -9.483 -13.829 1.00 97.25 85 GLU A C 1
ATOM 698 O O . GLU A 1 85 ? 1.410 -8.454 -14.466 1.00 97.25 85 GLU A O 1
ATOM 703 N N . GLU A 1 86 ? 0.042 -9.686 -13.203 1.00 97.44 86 GLU A N 1
ATOM 704 C CA . GLU A 1 86 ? -1.087 -8.767 -13.315 1.00 97.44 86 GLU A CA 1
ATOM 705 C C . GLU A 1 86 ? -0.852 -7.494 -12.494 1.00 97.44 86 GLU A C 1
ATOM 707 O O . GLU A 1 86 ? -0.832 -7.544 -11.266 1.00 97.44 86 GLU A O 1
ATOM 712 N N . HIS A 1 87 ? -0.740 -6.350 -13.171 1.00 97.69 87 HIS A N 1
ATOM 713 C CA . HIS A 1 87 ? -0.740 -5.032 -12.529 1.00 97.69 87 HIS A CA 1
ATOM 714 C C . HIS A 1 87 ? -2.172 -4.535 -12.246 1.00 97.69 87 HIS A C 1
ATOM 716 O O . HIS A 1 87 ? -2.489 -4.091 -11.146 1.00 97.69 87 HIS A O 1
ATOM 722 N N . LEU A 1 88 ? -3.065 -4.651 -13.240 1.00 96.56 88 LEU A N 1
ATOM 723 C CA . LEU A 1 88 ? -4.432 -4.112 -13.178 1.00 96.56 88 LEU A CA 1
ATOM 724 C C . LEU A 1 88 ? -5.467 -5.072 -12.576 1.00 96.56 88 LEU A C 1
ATOM 726 O O . LEU A 1 88 ? -6.571 -4.636 -12.263 1.00 96.56 88 LEU A O 1
ATOM 730 N N . PHE A 1 89 ? -5.148 -6.368 -12.461 1.00 96.62 89 PHE A N 1
ATOM 731 C CA . PHE A 1 89 ? -6.086 -7.414 -12.025 1.00 96.62 89 PHE A CA 1
ATOM 732 C C . PHE A 1 89 ? -7.440 -7.352 -12.759 1.00 96.62 89 PHE A C 1
ATOM 734 O O . PHE A 1 89 ? -8.505 -7.373 -12.141 1.00 96.62 89 PHE A O 1
ATOM 741 N N . SER A 1 90 ? -7.421 -7.250 -14.093 1.00 96.12 90 SER A N 1
ATOM 742 C CA . SER A 1 90 ? -8.622 -6.999 -14.912 1.00 96.12 90 SER A CA 1
ATOM 743 C C . SER A 1 90 ? -9.670 -8.115 -14.848 1.00 96.12 90 SER A C 1
ATOM 745 O O . SER A 1 90 ? -10.843 -7.876 -15.127 1.00 96.12 90 SER A O 1
ATOM 747 N N . LYS A 1 91 ? -9.271 -9.326 -14.440 1.00 95.81 91 LYS A N 1
ATOM 748 C CA . LYS A 1 91 ? -10.172 -10.464 -14.183 1.00 95.81 91 LYS A CA 1
ATOM 749 C C . LYS A 1 91 ? -10.641 -10.548 -12.725 1.00 95.81 91 LYS A C 1
ATOM 751 O O . LYS A 1 91 ? -11.323 -11.499 -12.345 1.00 95.81 91 LYS A O 1
ATOM 756 N N . GLY A 1 92 ? -10.302 -9.544 -11.924 1.00 96.44 92 GLY A N 1
ATOM 757 C CA . GLY A 1 92 ? -10.626 -9.440 -10.513 1.00 96.44 92 GLY A CA 1
ATOM 758 C C . GLY A 1 92 ? -9.538 -9.992 -9.598 1.00 96.44 92 GLY A C 1
ATOM 759 O O . GLY A 1 92 ? -8.639 -10.725 -10.002 1.00 96.44 92 GLY A O 1
ATOM 760 N N . LEU A 1 93 ? -9.667 -9.650 -8.315 1.00 97.56 93 LEU A N 1
ATOM 761 C CA . LEU A 1 93 ? -8.757 -10.065 -7.255 1.00 97.56 93 LEU A CA 1
ATOM 762 C C . LEU A 1 93 ? -9.554 -10.737 -6.120 1.00 97.56 93 LEU A C 1
ATOM 764 O O . LEU A 1 93 ? -9.886 -10.090 -5.128 1.00 97.56 93 LEU A O 1
ATOM 768 N N . PRO A 1 94 ? -9.913 -12.032 -6.231 1.00 97.00 94 PRO A N 1
ATOM 769 C CA . PRO A 1 94 ? -10.813 -12.681 -5.270 1.00 97.00 94 PRO A CA 1
ATOM 770 C C . PRO A 1 94 ? -10.317 -12.666 -3.818 1.00 97.00 94 PRO A C 1
ATOM 772 O O . PRO A 1 94 ? -11.125 -12.657 -2.891 1.00 97.00 94 PRO A O 1
ATOM 775 N N . ILE A 1 95 ? -8.998 -12.655 -3.602 1.00 97.75 95 ILE A N 1
ATOM 776 C CA . ILE A 1 95 ? -8.413 -12.549 -2.259 1.00 97.75 95 ILE A CA 1
ATOM 777 C C . ILE A 1 95 ? -8.704 -11.190 -1.607 1.00 97.75 95 ILE A C 1
ATOM 779 O O . ILE A 1 95 ? -9.038 -11.170 -0.429 1.00 97.75 95 ILE A O 1
ATOM 783 N N . LEU A 1 96 ? -8.720 -10.093 -2.376 1.00 97.81 96 LEU A N 1
ATOM 784 C CA . LEU A 1 96 ? -9.135 -8.774 -1.885 1.00 97.81 96 LEU A CA 1
ATOM 785 C C . LEU A 1 96 ? -10.576 -8.816 -1.372 1.00 97.81 96 LEU A C 1
ATOM 787 O O . LEU A 1 96 ? -10.862 -8.312 -0.294 1.00 97.81 96 LEU A O 1
ATOM 791 N N . VAL A 1 97 ? -11.484 -9.464 -2.108 1.00 97.44 97 VAL A N 1
ATOM 792 C CA . VAL A 1 97 ? -12.891 -9.600 -1.689 1.00 97.44 97 VAL A CA 1
ATOM 793 C C . VAL A 1 97 ? -13.004 -10.383 -0.379 1.00 97.44 97 VAL A C 1
ATOM 795 O O . VAL A 1 97 ? -13.805 -10.024 0.483 1.00 97.44 97 VAL A O 1
ATOM 798 N N . LYS A 1 98 ? -12.208 -11.446 -0.213 1.00 97.69 98 LYS A N 1
ATOM 799 C CA . LYS A 1 98 ? -12.157 -12.210 1.043 1.00 97.69 98 LYS A CA 1
ATOM 800 C C . LYS A 1 98 ? -11.642 -11.350 2.195 1.00 97.69 98 LYS A C 1
ATOM 802 O O . LYS A 1 98 ? -12.256 -11.359 3.254 1.00 97.69 98 LYS A O 1
ATOM 807 N N . ASP A 1 99 ? -10.576 -10.588 1.970 1.00 97.81 99 ASP A N 1
ATOM 808 C CA . ASP A 1 99 ? -9.970 -9.729 2.987 1.00 97.81 99 ASP A CA 1
ATOM 809 C C . ASP A 1 99 ? -10.914 -8.582 3.393 1.00 97.81 99 ASP A C 1
ATOM 811 O O . ASP A 1 99 ? -11.110 -8.350 4.584 1.00 97.81 99 ASP A O 1
ATOM 815 N N . VAL A 1 100 ? -11.609 -7.951 2.439 1.00 96.81 100 VAL A N 1
ATOM 816 C CA . VAL A 1 100 ? -12.661 -6.954 2.722 1.00 96.81 100 VAL A CA 1
ATOM 817 C C . VAL A 1 100 ? -13.792 -7.559 3.557 1.00 96.81 100 VAL A C 1
ATOM 819 O O . VAL A 1 100 ? -14.219 -6.955 4.535 1.00 96.81 100 VAL A O 1
ATOM 822 N N . ARG A 1 101 ? -14.263 -8.767 3.220 1.00 96.44 101 ARG A N 1
ATOM 823 C CA . ARG A 1 101 ? -15.307 -9.467 3.995 1.00 96.44 101 ARG A CA 1
ATOM 824 C C . ARG A 1 101 ? -14.843 -9.929 5.376 1.00 96.44 101 ARG A C 1
ATOM 826 O O . ARG A 1 101 ? -15.683 -10.235 6.212 1.00 96.44 101 ARG A O 1
ATOM 833 N N . SER A 1 102 ? -13.534 -10.036 5.591 1.00 94.62 102 SER A N 1
ATOM 834 C C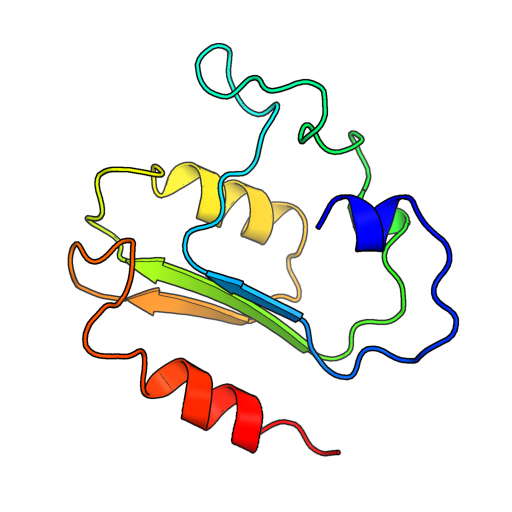A . SER A 1 102 ? -12.952 -10.458 6.867 1.00 94.62 102 SER A CA 1
ATOM 835 C C . SER A 1 102 ? -12.799 -9.316 7.868 1.00 94.62 102 SER A C 1
ATOM 837 O O . SER A 1 102 ? -12.542 -9.580 9.042 1.00 94.62 102 SER A O 1
ATOM 839 N N . LEU A 1 103 ? -12.956 -8.064 7.416 1.00 93.25 103 LEU A N 1
ATOM 840 C CA . LEU A 1 103 ? -12.998 -6.921 8.314 1.00 93.25 103 LEU A CA 1
ATOM 841 C C . LEU A 1 103 ? -14.175 -7.110 9.272 1.00 93.25 103 LEU A C 1
ATOM 843 O O . LEU A 1 103 ? -15.329 -7.175 8.850 1.00 93.25 103 LEU A O 1
ATOM 847 N N . GLN A 1 104 ? -13.869 -7.231 10.559 1.00 70.00 104 GLN A N 1
ATOM 848 C CA . GLN A 1 104 ? -14.873 -7.193 11.612 1.00 70.00 104 GLN A CA 1
ATOM 849 C C . GLN A 1 104 ? -15.333 -5.736 11.719 1.00 70.00 104 GLN A C 1
ATOM 851 O O . GLN A 1 104 ? -14.614 -4.906 12.276 1.00 70.00 104 GLN A O 1
ATOM 856 N N . LEU A 1 105 ? -16.452 -5.417 11.066 1.00 60.34 105 LEU A N 1
ATOM 857 C CA . LEU A 1 105 ? -17.103 -4.106 11.124 1.00 60.34 105 LEU A CA 1
ATOM 858 C C . LEU A 1 105 ? -17.971 -3.981 12.375 1.00 60.34 105 LEU A C 1
ATOM 860 O O . LEU A 1 105 ? -18.643 -4.982 12.718 1.00 60.34 105 LEU A O 1
#

Radius of gyration: 13.97 Å; chains: 1; bounding box: 32×31×28 Å

InterPro domains:
  IPR029058 Alpha/Beta hydrolase fold [G3DSA:3.40.50.1820] (1-104)
  IPR029058 Alpha/Beta hydrolase fold [SSF53474] (22-91)